Protein AF-A0A6N2UQU2-F1 (afdb_monomer_lite)

Secondary structure (DSSP, 8-state):
--HHHHHHHHHHHHHH---HHHHHHHHHHHHTS-HHHHHHHHHHHHHHHHHHHHHHHHHHHTT-

Foldseek 3Di:
DDPVLVVQLVVCCVVPVDDSLVSLVVVCVVVVHDSVVSVVVVVVVVVVVVVVVVVVVVVVVVVD

Structure (mmCIF, N/CA/C/O backbone):
data_AF-A0A6N2UQU2-F1
#
_entry.id   AF-A0A6N2UQU2-F1
#
loop_
_atom_site.group_PDB
_atom_site.id
_atom_site.type_symbol
_atom_site.label_atom_id
_atom_site.label_alt_id
_atom_site.label_comp_id
_atom_site.label_asym_id
_atom_site.label_entity_id
_atom_site.label_seq_id
_atom_site.pdbx_PDB_ins_code
_atom_site.Cartn_x
_atom_site.Cartn_y
_atom_site.Cartn_z
_atom_site.occupancy
_atom_site.B_iso_or_equiv
_atom_site.auth_seq_id
_atom_site.auth_comp_id
_atom_s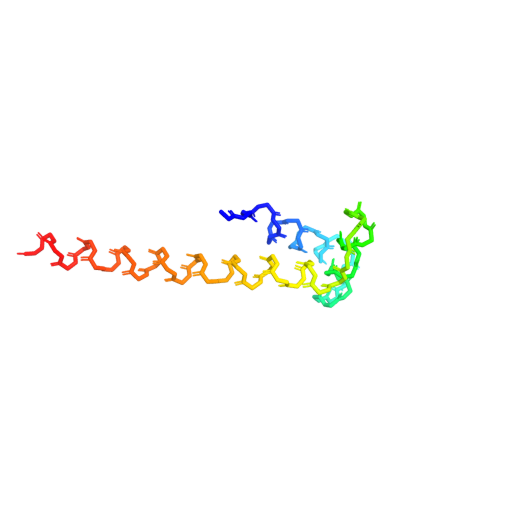ite.auth_asym_id
_atom_site.auth_atom_id
_atom_site.pdbx_PDB_model_num
ATOM 1 N N . MET A 1 1 ? -10.321 3.646 -2.966 1.00 54.88 1 MET A N 1
ATOM 2 C CA . MET A 1 1 ? -8.840 3.553 -3.021 1.00 54.88 1 MET A CA 1
ATOM 3 C C . MET A 1 1 ? -8.428 2.098 -3.163 1.00 54.88 1 MET A C 1
ATOM 5 O O . MET A 1 1 ? -9.168 1.219 -2.736 1.00 54.88 1 MET A O 1
ATOM 9 N N . ASN A 1 2 ? -7.330 1.855 -3.877 1.00 67.81 2 ASN A N 1
ATOM 10 C CA . ASN A 1 2 ? -7.080 0.598 -4.573 1.00 67.81 2 ASN A CA 1
ATOM 11 C C . ASN A 1 2 ? -6.473 -0.480 -3.650 1.00 67.81 2 ASN A C 1
ATOM 13 O O . ASN A 1 2 ? -5.259 -0.677 -3.641 1.00 67.81 2 ASN A O 1
ATOM 17 N N . LYS A 1 3 ? -7.330 -1.198 -2.903 1.00 73.31 3 LYS A N 1
ATOM 18 C CA . LYS A 1 3 ? -6.959 -2.337 -2.030 1.00 73.31 3 LYS A CA 1
ATOM 19 C C . LYS A 1 3 ? -6.039 -3.364 -2.711 1.00 73.31 3 LYS A C 1
ATOM 21 O O . LYS A 1 3 ? -5.244 -4.024 -2.046 1.00 73.31 3 LYS A O 1
ATOM 26 N N . TYR A 1 4 ? -6.122 -3.463 -4.038 1.00 84.00 4 TYR A N 1
ATOM 27 C CA . TYR A 1 4 ? -5.330 -4.386 -4.837 1.00 84.00 4 TYR A CA 1
ATOM 28 C C . TYR A 1 4 ? -3.846 -4.013 -4.867 1.00 84.00 4 TYR A C 1
ATOM 30 O O . TYR A 1 4 ? -3.015 -4.901 -4.987 1.00 84.00 4 TYR A O 1
ATOM 38 N N . VAL A 1 5 ? -3.479 -2.739 -4.684 1.00 85.50 5 VAL A N 1
ATOM 39 C CA . VAL A 1 5 ? -2.075 -2.298 -4.749 1.00 85.50 5 VAL A CA 1
ATOM 40 C C . VAL A 1 5 ? -1.247 -2.911 -3.625 1.00 85.50 5 VAL A C 1
ATOM 42 O O . VAL A 1 5 ? -0.190 -3.471 -3.890 1.00 85.50 5 VAL A O 1
ATOM 45 N N . THR A 1 6 ? -1.712 -2.869 -2.373 1.00 84.94 6 THR A N 1
ATOM 46 C CA . THR A 1 6 ? -0.964 -3.502 -1.273 1.00 84.94 6 THR A CA 1
ATOM 47 C C . THR A 1 6 ? -0.958 -5.022 -1.384 1.00 84.94 6 THR A C 1
ATOM 49 O O . THR A 1 6 ? 0.088 -5.617 -1.159 1.00 84.94 6 THR A O 1
ATOM 52 N N . GLN A 1 7 ? -2.064 -5.643 -1.803 1.00 89.00 7 GLN A N 1
ATOM 53 C CA . GLN A 1 7 ? -2.106 -7.094 -2.026 1.00 89.00 7 GLN A CA 1
ATOM 54 C C . GLN A 1 7 ? -1.116 -7.527 -3.113 1.00 89.00 7 GLN A C 1
ATOM 56 O O . GLN A 1 7 ? -0.380 -8.492 -2.929 1.00 89.00 7 GLN A O 1
ATOM 61 N N . LEU A 1 8 ? -1.054 -6.790 -4.223 1.00 90.81 8 LEU A N 1
ATOM 62 C CA . LEU A 1 8 ? -0.102 -7.043 -5.300 1.00 90.81 8 LEU A CA 1
ATOM 63 C C . LEU A 1 8 ? 1.337 -6.866 -4.819 1.00 90.81 8 LEU A C 1
ATOM 65 O O . LEU A 1 8 ? 2.154 -7.748 -5.057 1.00 90.81 8 LEU A O 1
ATOM 69 N N . LEU A 1 9 ? 1.642 -5.785 -4.093 1.00 91.56 9 LEU A N 1
ATOM 70 C CA . LEU A 1 9 ? 2.979 -5.566 -3.532 1.00 91.56 9 LEU A CA 1
ATOM 71 C C . LEU A 1 9 ? 3.391 -6.694 -2.578 1.00 91.56 9 LEU A C 1
ATOM 73 O O . LEU A 1 9 ? 4.505 -7.195 -2.689 1.00 91.56 9 LEU A O 1
ATOM 77 N N . GLU A 1 10 ? 2.496 -7.143 -1.695 1.00 91.50 10 GLU A N 1
ATOM 78 C CA . GLU A 1 10 ? 2.754 -8.274 -0.795 1.00 91.50 10 GLU A CA 1
ATOM 79 C C . GLU A 1 10 ? 3.003 -9.577 -1.568 1.00 91.50 10 GLU A C 1
ATOM 81 O O . GLU A 1 10 ? 3.901 -10.343 -1.219 1.00 91.50 10 GLU A O 1
ATOM 86 N N . VAL A 1 11 ? 2.234 -9.836 -2.631 1.00 94.25 11 VAL A N 1
ATOM 87 C CA . VAL A 1 11 ? 2.424 -11.013 -3.493 1.00 94.25 11 VAL A CA 1
ATOM 88 C C . VAL A 1 11 ? 3.764 -10.952 -4.222 1.00 94.25 11 VAL A C 1
ATOM 90 O O . VAL A 1 11 ? 4.464 -11.963 -4.262 1.00 94.25 11 VAL A O 1
ATOM 93 N N . ILE A 1 12 ? 4.139 -9.791 -4.768 1.00 91.81 12 ILE A N 1
ATOM 94 C CA . ILE A 1 12 ? 5.423 -9.592 -5.455 1.00 91.81 12 ILE A CA 1
ATOM 95 C C . ILE A 1 12 ? 6.563 -9.881 -4.482 1.00 91.81 12 ILE A C 1
ATOM 97 O O . ILE A 1 12 ? 7.371 -10.763 -4.746 1.00 91.81 12 ILE A O 1
ATOM 101 N N . GLN A 1 13 ? 6.564 -9.228 -3.318 1.00 93.50 13 GLN A N 1
ATOM 102 C CA . GLN A 1 13 ? 7.598 -9.399 -2.296 1.00 93.50 13 GLN A CA 1
ATOM 103 C C . GLN A 1 13 ? 7.735 -10.850 -1.834 1.00 93.50 13 GLN A C 1
ATOM 105 O O . GLN A 1 13 ? 8.847 -11.354 -1.713 1.00 93.50 13 GLN A O 1
ATOM 110 N N . LYS A 1 14 ? 6.615 -11.549 -1.609 1.00 94.94 14 LYS A N 1
ATOM 111 C CA . LYS A 1 14 ? 6.636 -12.963 -1.204 1.00 94.94 14 LYS A CA 1
ATOM 112 C C . LYS A 1 14 ? 7.190 -13.880 -2.289 1.00 94.94 14 LYS A C 1
ATOM 114 O O . LYS A 1 14 ? 7.861 -14.851 -1.963 1.00 94.94 14 LYS A O 1
ATOM 119 N N . LYS A 1 15 ? 6.885 -13.606 -3.561 1.00 94.06 15 LYS A N 1
ATOM 120 C CA . LYS A 1 15 ? 7.328 -14.444 -4.684 1.00 94.06 15 LYS A CA 1
ATOM 121 C C . LYS A 1 15 ? 8.785 -14.209 -5.060 1.00 94.06 15 LYS A C 1
ATOM 123 O O . LYS A 1 15 ? 9.459 -15.157 -5.439 1.00 94.06 15 LYS A O 1
ATOM 128 N N . THR A 1 16 ? 9.250 -12.965 -4.999 1.00 92.38 16 THR A N 1
ATOM 129 C CA . THR A 1 16 ? 10.582 -12.586 -5.488 1.00 92.38 16 THR A CA 1
ATOM 130 C C . THR A 1 16 ? 11.604 -12.406 -4.370 1.00 92.38 16 THR A C 1
ATOM 132 O O . THR A 1 16 ? 12.796 -12.356 -4.649 1.00 92.38 16 THR A O 1
ATOM 135 N N . GLY A 1 17 ? 11.161 -12.266 -3.116 1.00 93.31 17 GLY A N 1
ATOM 136 C CA . GLY A 1 17 ? 12.022 -11.900 -1.990 1.00 93.31 17 GLY A CA 1
ATOM 137 C C . GLY A 1 17 ? 12.536 -10.458 -2.052 1.00 93.31 17 GLY A C 1
ATOM 138 O O . GLY A 1 17 ? 13.404 -10.091 -1.263 1.00 93.31 17 GLY A O 1
ATOM 139 N N . CYS A 1 18 ? 12.040 -9.636 -2.985 1.00 93.38 18 CYS A N 1
ATOM 140 C CA . CYS A 1 18 ? 12.533 -8.276 -3.161 1.00 93.38 18 CYS A CA 1
ATOM 141 C C . CYS A 1 18 ? 12.016 -7.327 -2.074 1.00 93.38 18 CYS A C 1
ATOM 143 O O . CYS A 1 18 ? 10.959 -7.529 -1.470 1.00 93.38 18 CYS A O 1
ATOM 145 N N . ASP A 1 19 ? 12.736 -6.227 -1.866 1.00 95.19 19 ASP A N 1
ATOM 146 C CA . ASP A 1 19 ? 12.298 -5.173 -0.962 1.00 95.19 19 ASP A CA 1
ATOM 147 C C . ASP A 1 19 ? 11.082 -4.393 -1.512 1.00 95.19 19 ASP A C 1
ATOM 149 O O . ASP A 1 19 ? 10.585 -4.594 -2.623 1.00 95.19 19 ASP A O 1
ATOM 153 N N . THR A 1 20 ? 10.570 -3.474 -0.696 1.00 92.00 20 THR A N 1
ATOM 154 C CA . THR A 1 20 ? 9.417 -2.628 -1.033 1.00 92.00 20 THR A CA 1
ATOM 155 C C . THR A 1 20 ? 9.658 -1.685 -2.200 1.00 92.00 20 THR A C 1
ATOM 157 O O . THR A 1 20 ? 8.756 -1.509 -3.013 1.00 92.00 20 THR A O 1
ATOM 160 N N . SER A 1 21 ? 10.820 -1.049 -2.273 1.00 94.00 21 SER A N 1
ATOM 161 C CA . SER A 1 21 ? 11.138 -0.116 -3.352 1.00 94.00 21 SER A CA 1
ATOM 162 C C . SER A 1 21 ? 11.227 -0.862 -4.676 1.00 94.00 21 SER A C 1
ATOM 164 O O . SER A 1 21 ? 10.628 -0.429 -5.656 1.00 94.00 21 SER A O 1
ATOM 166 N N . SER A 1 22 ? 11.867 -2.032 -4.671 1.00 95.50 22 SER A N 1
ATOM 167 C CA . SER A 1 22 ? 11.936 -2.930 -5.825 1.00 95.50 22 SER A CA 1
ATOM 168 C C . SER A 1 22 ? 10.546 -3.401 -6.274 1.00 95.50 22 SER A C 1
ATOM 170 O O . SER A 1 22 ? 10.228 -3.334 -7.459 1.00 95.50 22 SER A O 1
ATOM 172 N N . ALA A 1 23 ? 9.669 -3.784 -5.339 1.00 95.44 23 ALA A N 1
ATOM 173 C CA . ALA A 1 23 ? 8.295 -4.180 -5.662 1.00 95.44 23 ALA A CA 1
ATOM 174 C C . ALA A 1 23 ? 7.455 -3.020 -6.230 1.00 95.44 23 ALA A C 1
ATOM 176 O O . ALA A 1 23 ? 6.664 -3.218 -7.151 1.00 95.44 23 ALA A O 1
ATOM 177 N N . VAL A 1 24 ? 7.620 -1.805 -5.695 1.00 94.44 24 VAL A N 1
ATOM 178 C CA . VAL A 1 24 ? 6.913 -0.609 -6.182 1.00 94.44 24 VAL A CA 1
ATOM 179 C C . VAL A 1 24 ? 7.411 -0.194 -7.563 1.00 94.44 24 VAL A C 1
ATOM 181 O O . VAL A 1 24 ? 6.587 0.151 -8.407 1.00 94.44 24 VAL A O 1
ATOM 184 N N . ARG A 1 25 ? 8.724 -0.263 -7.814 1.00 95.69 25 ARG A N 1
ATOM 185 C CA . ARG A 1 25 ? 9.299 -0.010 -9.139 1.00 95.69 25 ARG A CA 1
ATOM 186 C C . ARG A 1 25 ? 8.765 -0.994 -10.167 1.00 95.69 25 ARG A C 1
ATOM 188 O O . ARG A 1 25 ? 8.229 -0.566 -11.182 1.00 95.69 25 ARG A O 1
ATOM 195 N N . TRP A 1 26 ? 8.813 -2.289 -9.859 1.00 94.69 26 TRP A N 1
ATOM 196 C CA . TRP A 1 26 ? 8.261 -3.320 -10.735 1.00 94.69 26 TRP A CA 1
ATOM 197 C C . TRP A 1 26 ? 6.780 -3.065 -11.038 1.00 94.69 26 TRP A C 1
ATOM 199 O O . TRP A 1 26 ? 6.362 -3.101 -12.191 1.00 94.69 26 TRP A O 1
ATOM 209 N N . LEU A 1 27 ? 5.979 -2.728 -10.019 1.00 93.06 27 LEU A N 1
ATOM 210 C CA . LEU A 1 27 ? 4.567 -2.392 -10.213 1.00 93.06 27 LEU A CA 1
ATOM 211 C C . LEU A 1 27 ? 4.383 -1.166 -11.122 1.00 93.06 27 LEU A C 1
ATOM 213 O O . LEU A 1 27 ? 3.465 -1.154 -11.939 1.00 93.06 27 LEU A O 1
ATOM 217 N N . ALA A 1 28 ? 5.231 -0.146 -10.980 1.00 94.81 28 ALA A N 1
ATOM 218 C CA . ALA A 1 28 ? 5.195 1.049 -11.818 1.00 94.81 28 ALA A CA 1
ATOM 219 C C . ALA A 1 28 ? 5.488 0.716 -13.289 1.00 94.81 28 ALA A C 1
ATOM 221 O O . ALA A 1 28 ? 4.737 1.139 -14.167 1.00 94.81 28 ALA A O 1
ATOM 222 N N . GLU A 1 29 ? 6.514 -0.103 -13.536 1.00 95.62 29 GLU A N 1
ATOM 223 C CA . GLU A 1 29 ? 6.885 -0.588 -14.870 1.00 95.62 29 GLU A CA 1
ATOM 224 C C . GLU A 1 29 ? 5.744 -1.382 -15.518 1.00 95.62 29 GLU A C 1
ATOM 226 O O . GLU A 1 29 ? 5.346 -1.078 -16.639 1.00 95.62 29 GLU A O 1
ATOM 231 N N . GLN A 1 30 ? 5.158 -2.347 -14.798 1.00 93.62 30 GLN A N 1
ATOM 232 C CA . GLN A 1 30 ? 4.057 -3.162 -15.328 1.00 93.62 30 GLN A CA 1
ATOM 233 C C . GLN A 1 30 ? 2.783 -2.353 -15.592 1.00 93.62 30 GLN A C 1
ATOM 235 O O . GLN A 1 30 ? 2.035 -2.654 -16.518 1.00 93.62 30 GLN A O 1
ATOM 240 N N . ALA A 1 31 ? 2.518 -1.334 -14.774 1.00 92.19 31 ALA A N 1
ATOM 241 C CA . ALA A 1 31 ? 1.351 -0.474 -14.931 1.00 92.19 31 ALA A CA 1
ATOM 242 C C . ALA A 1 31 ? 1.566 0.668 -15.942 1.00 92.19 31 ALA A C 1
ATOM 244 O O . ALA A 1 31 ? 0.623 1.415 -16.200 1.00 92.19 31 ALA A O 1
ATOM 245 N N . GLY A 1 32 ? 2.775 0.834 -16.493 1.00 96.69 32 GLY A N 1
ATOM 246 C CA . GLY A 1 32 ? 3.096 1.926 -17.416 1.00 96.69 32 GLY A CA 1
ATOM 247 C C . GLY A 1 32 ? 2.988 3.313 -16.774 1.00 96.69 32 GLY A C 1
ATOM 248 O O . GLY A 1 32 ? 2.593 4.274 -17.433 1.00 96.69 32 GLY A O 1
ATOM 249 N N . VAL A 1 33 ? 3.292 3.429 -15.477 1.00 95.62 33 VAL A N 1
ATOM 250 C CA . VAL A 1 33 ? 3.203 4.686 -14.715 1.00 95.62 33 VAL A CA 1
ATOM 251 C C . VAL A 1 33 ? 4.543 5.060 -14.093 1.00 95.62 33 VAL A C 1
ATOM 253 O O . VAL A 1 33 ? 5.448 4.244 -13.960 1.00 95.62 33 VAL A O 1
ATOM 256 N N . SER A 1 34 ? 4.667 6.311 -13.646 1.00 97.00 34 SER A N 1
ATOM 257 C CA . SER A 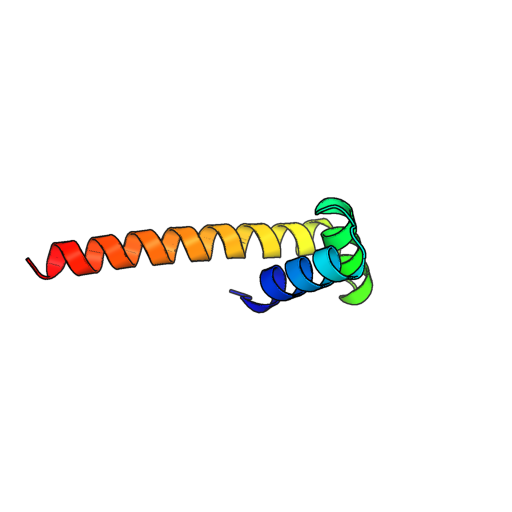1 34 ? 5.846 6.732 -12.886 1.00 97.00 34 SER A CA 1
ATOM 258 C C . SER A 1 34 ? 5.940 6.019 -11.528 1.00 97.00 34 SER A C 1
ATOM 260 O O . SER A 1 34 ? 4.918 5.774 -10.876 1.00 97.00 34 SER A O 1
ATOM 262 N N . GLU A 1 35 ? 7.162 5.783 -11.033 1.00 95.00 35 GLU A N 1
ATOM 263 C CA . GLU A 1 35 ? 7.383 5.263 -9.672 1.00 95.00 35 GLU A CA 1
ATOM 264 C C . GLU A 1 35 ? 6.684 6.125 -8.610 1.00 95.00 35 GLU A C 1
ATOM 266 O O . GLU A 1 35 ? 6.131 5.604 -7.641 1.00 95.00 35 GLU A O 1
ATOM 271 N N . ARG A 1 36 ? 6.637 7.450 -8.811 1.00 96.50 36 ARG A N 1
ATOM 272 C CA . ARG A 1 36 ? 5.929 8.380 -7.922 1.00 96.50 36 ARG A CA 1
ATOM 273 C C . ARG A 1 36 ? 4.435 8.066 -7.846 1.00 96.50 36 ARG A C 1
ATOM 275 O O . ARG A 1 36 ? 3.862 8.094 -6.759 1.00 96.50 36 ARG A O 1
ATOM 282 N N . THR A 1 37 ? 3.808 7.746 -8.976 1.00 94.62 37 THR A N 1
ATOM 283 C CA . THR A 1 37 ? 2.395 7.348 -9.033 1.00 94.62 37 THR A CA 1
ATOM 284 C C . THR A 1 37 ? 2.161 6.054 -8.251 1.00 94.62 37 THR A C 1
ATOM 286 O O . THR A 1 37 ? 1.252 6.000 -7.422 1.00 94.62 37 THR A O 1
ATOM 289 N N . ALA A 1 38 ? 3.011 5.042 -8.440 1.00 93.31 38 ALA A N 1
ATOM 290 C CA . ALA A 1 38 ? 2.902 3.775 -7.716 1.00 93.31 38 ALA A CA 1
ATOM 291 C C . ALA A 1 38 ? 3.131 3.946 -6.199 1.00 93.31 38 ALA A C 1
ATOM 293 O O . ALA A 1 38 ? 2.392 3.391 -5.378 1.00 93.31 38 ALA A O 1
ATOM 294 N N . TRP A 1 39 ? 4.093 4.786 -5.802 1.00 94.81 39 TRP A N 1
ATOM 295 C CA . TRP A 1 39 ? 4.297 5.162 -4.401 1.00 94.81 39 TRP A CA 1
ATOM 296 C C . TRP A 1 39 ? 3.083 5.877 -3.808 1.00 94.81 39 TRP A C 1
ATOM 298 O O . TRP A 1 39 ? 2.678 5.553 -2.689 1.00 94.81 39 TRP A O 1
ATOM 308 N N . ASN A 1 40 ? 2.464 6.794 -4.554 1.00 93.88 40 ASN A N 1
ATOM 309 C CA . ASN A 1 40 ? 1.246 7.475 -4.119 1.00 93.88 40 ASN A CA 1
ATOM 310 C C . ASN A 1 40 ? 0.109 6.482 -3.863 1.00 93.88 40 ASN A C 1
ATOM 312 O O . ASN A 1 40 ? -0.566 6.592 -2.840 1.00 93.88 40 ASN A O 1
ATOM 316 N N . TRP A 1 41 ? -0.069 5.474 -4.722 1.00 92.69 41 TRP A N 1
ATOM 317 C CA . TRP A 1 41 ? -1.067 4.425 -4.492 1.00 92.69 41 TRP A CA 1
ATOM 318 C C . TRP A 1 41 ? -0.827 3.672 -3.181 1.00 92.69 41 TRP A C 1
ATOM 320 O O . TRP A 1 41 ? -1.759 3.462 -2.404 1.00 92.69 41 TRP A O 1
ATOM 330 N N . LYS A 1 42 ? 0.430 3.321 -2.888 1.00 90.19 42 LYS A N 1
ATOM 331 C CA . LYS A 1 42 ? 0.792 2.672 -1.622 1.00 90.19 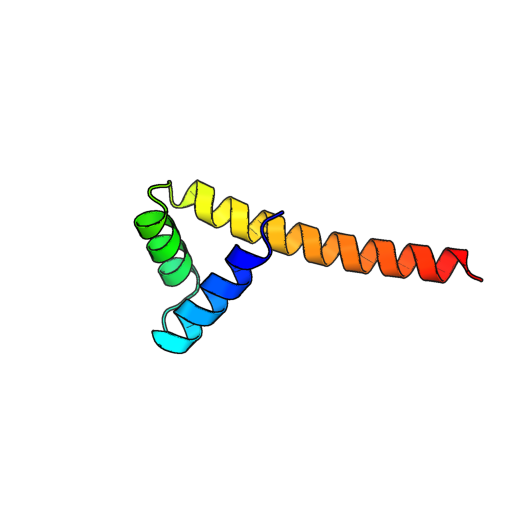42 LYS A CA 1
ATOM 332 C C . LYS A 1 42 ? 0.491 3.564 -0.410 1.00 90.19 42 LYS A C 1
ATOM 334 O O . LYS A 1 42 ? 0.005 3.068 0.607 1.00 90.19 42 LYS A O 1
ATOM 339 N N . GLN A 1 43 ? 0.781 4.864 -0.487 1.00 91.50 43 GLN A N 1
ATOM 340 C CA . GLN A 1 43 ? 0.501 5.798 0.613 1.00 91.50 43 GLN A CA 1
ATOM 341 C C . GLN A 1 43 ? -1.002 6.004 0.823 1.00 91.50 43 GLN A C 1
ATOM 343 O O . GLN A 1 43 ? -1.465 5.986 1.962 1.00 91.50 43 GLN A O 1
ATOM 348 N N . GLN A 1 44 ? -1.777 6.121 -0.256 1.00 90.94 44 GLN A N 1
ATOM 349 C CA . GLN A 1 44 ? -3.237 6.208 -0.179 1.00 90.94 44 GLN A CA 1
ATOM 350 C C . GLN A 1 44 ? -3.851 4.990 0.517 1.00 90.94 44 GLN A C 1
ATOM 352 O O . GLN A 1 44 ? -4.767 5.135 1.320 1.00 90.94 44 GLN A O 1
ATOM 357 N N . GLU A 1 45 ? -3.321 3.794 0.269 1.00 90.38 45 GLU A N 1
ATOM 358 C CA . GLU A 1 45 ? -3.802 2.576 0.920 1.00 90.38 45 GLU A CA 1
ATOM 359 C C . GLU A 1 45 ? -3.455 2.524 2.419 1.00 90.38 45 GLU A C 1
ATOM 361 O O . GLU A 1 45 ? -4.279 2.099 3.232 1.00 90.38 45 GLU A O 1
ATOM 366 N N . LYS A 1 46 ? -2.280 3.032 2.825 1.00 88.94 46 LYS A N 1
ATOM 367 C CA . LYS A 1 46 ? -1.953 3.221 4.251 1.00 88.94 46 LYS A CA 1
ATOM 368 C C . LYS A 1 46 ? -2.928 4.179 4.932 1.00 88.94 46 LYS A C 1
ATOM 370 O O . LYS A 1 46 ? -3.414 3.875 6.021 1.00 88.94 46 LYS A O 1
ATOM 375 N N . LEU A 1 47 ? -3.220 5.308 4.286 1.00 91.88 47 LEU A N 1
ATOM 376 C CA . LEU A 1 47 ? -4.178 6.289 4.791 1.00 91.88 47 LEU A CA 1
ATOM 377 C C . LEU A 1 47 ? -5.577 5.682 4.894 1.00 91.88 47 LEU A C 1
ATOM 379 O O . LEU A 1 47 ? -6.190 5.793 5.948 1.00 91.88 47 LEU A O 1
ATOM 383 N N . ARG A 1 48 ? -6.038 4.947 3.871 1.00 90.19 48 ARG A N 1
ATOM 384 C CA . ARG A 1 48 ? -7.328 4.239 3.895 1.00 90.19 48 ARG A CA 1
ATOM 385 C C . ARG A 1 48 ? -7.452 3.333 5.122 1.00 90.19 48 ARG A C 1
ATOM 387 O O . ARG A 1 48 ? -8.430 3.449 5.851 1.00 90.19 48 ARG A O 1
ATOM 394 N N . LYS A 1 49 ? -6.455 2.477 5.384 1.00 89.62 49 LYS A N 1
ATOM 395 C CA . LYS A 1 49 ? -6.462 1.568 6.547 1.00 89.62 49 LYS A CA 1
ATOM 396 C C . LYS A 1 49 ? -6.519 2.328 7.877 1.00 89.62 49 LYS A C 1
ATOM 398 O O . LYS A 1 49 ? -7.245 1.925 8.784 1.00 89.62 49 LYS A O 1
ATOM 403 N N . ALA A 1 50 ? -5.769 3.425 7.999 1.00 93.88 50 ALA A N 1
ATOM 404 C CA . ALA A 1 50 ? -5.798 4.267 9.194 1.00 93.88 50 ALA A CA 1
ATOM 405 C C . ALA A 1 50 ? -7.166 4.943 9.380 1.00 93.88 50 ALA A C 1
ATOM 407 O O . ALA A 1 50 ? -7.713 4.934 10.483 1.00 93.88 50 ALA A O 1
ATOM 408 N N . THR A 1 51 ? -7.745 5.469 8.300 1.00 94.62 51 THR A N 1
ATOM 409 C CA . THR A 1 51 ? -9.083 6.064 8.297 1.00 94.62 51 THR A CA 1
ATOM 410 C C . THR A 1 51 ? -10.141 5.043 8.702 1.00 94.62 51 THR A C 1
ATOM 412 O O . THR A 1 51 ? -10.929 5.330 9.594 1.00 94.62 51 THR A O 1
ATOM 415 N N . GLU A 1 52 ? -10.132 3.839 8.129 1.00 94.31 52 GLU A N 1
ATOM 416 C CA . GLU A 1 52 ? -11.089 2.776 8.473 1.00 94.31 52 GLU A CA 1
ATOM 417 C C . GLU A 1 52 ? -11.017 2.383 9.945 1.00 94.31 52 GLU A C 1
ATOM 419 O O . GLU A 1 52 ? -12.048 2.288 10.609 1.00 94.31 52 GLU A O 1
ATOM 424 N N . LYS A 1 53 ? -9.803 2.232 10.485 1.00 96.25 53 LYS A N 1
ATOM 425 C CA . LYS A 1 53 ? -9.606 1.957 11.911 1.00 96.25 53 LYS A CA 1
ATOM 426 C C . LYS A 1 53 ? -10.181 3.074 12.786 1.00 96.25 53 LYS A C 1
ATOM 428 O O . LYS A 1 53 ? -10.867 2.795 13.768 1.00 96.25 53 LYS A O 1
ATOM 433 N N . ASN A 1 54 ? -9.904 4.330 12.439 1.00 97.25 54 ASN A N 1
ATOM 434 C CA . ASN A 1 54 ? -10.365 5.480 13.214 1.00 97.25 54 ASN A CA 1
ATOM 435 C C . ASN A 1 54 ? -11.887 5.637 13.155 1.00 97.25 54 ASN A C 1
ATOM 437 O O . ASN A 1 54 ? -12.506 5.862 14.191 1.00 97.25 54 ASN A O 1
ATOM 441 N N . LEU A 1 55 ? -12.486 5.477 11.974 1.00 97.62 55 LEU A N 1
ATOM 442 C CA . LEU A 1 55 ? -13.937 5.524 11.797 1.00 97.62 55 LEU A CA 1
ATOM 443 C C . LEU A 1 55 ? -14.632 4.385 12.545 1.00 97.62 55 LEU A C 1
ATOM 445 O O . LEU A 1 55 ? -15.647 4.627 13.187 1.00 97.62 55 LEU A O 1
ATOM 449 N N . GLY A 1 56 ? -14.065 3.175 12.527 1.00 97.38 56 GLY A N 1
ATOM 450 C CA . GLY A 1 56 ? -14.571 2.054 13.321 1.00 97.38 56 GLY A CA 1
ATOM 451 C C . GLY A 1 56 ? -14.571 2.365 14.817 1.00 97.38 56 GLY A C 1
ATOM 452 O O . GLY A 1 56 ? -15.572 2.142 15.489 1.00 97.38 56 GLY A O 1
ATOM 453 N N . ARG A 1 57 ? -13.490 2.966 15.332 1.00 97.44 57 ARG A N 1
ATOM 454 C CA . ARG A 1 57 ? -13.429 3.407 16.734 1.00 97.44 57 ARG A CA 1
ATOM 455 C C . ARG A 1 57 ? -14.511 4.441 17.061 1.00 97.44 57 ARG A C 1
ATOM 457 O O . ARG A 1 57 ? -15.187 4.289 18.070 1.00 97.44 57 ARG A O 1
ATOM 464 N N . ILE A 1 58 ? -14.690 5.451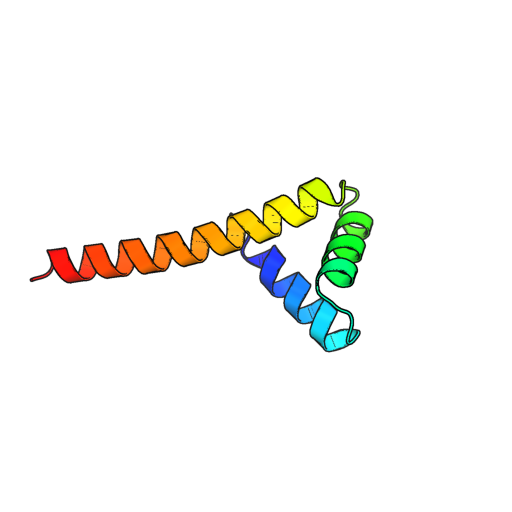 16.207 1.00 97.62 58 ILE A N 1
ATOM 465 C CA . ILE A 1 58 ? -15.72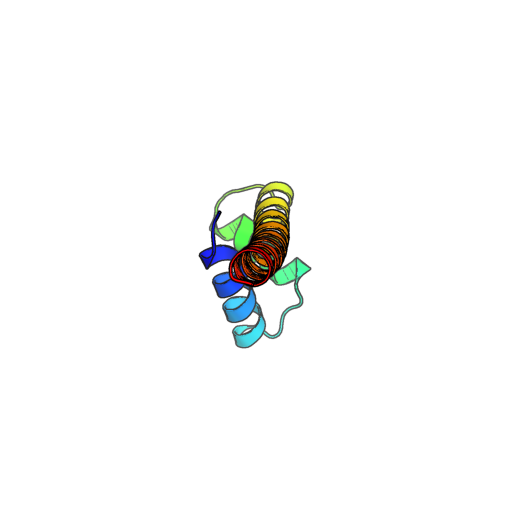4 6.484 16.392 1.00 97.62 58 ILE A CA 1
ATOM 466 C C . ILE A 1 58 ? -17.122 5.853 16.389 1.00 97.62 58 ILE A C 1
ATOM 468 O O . ILE A 1 58 ? -17.941 6.169 17.243 1.00 97.62 58 ILE A O 1
ATOM 472 N N . ALA A 1 59 ? -17.395 4.931 15.463 1.00 97.62 59 ALA A N 1
ATOM 473 C CA . ALA A 1 59 ? -18.682 4.246 15.392 1.00 97.62 59 ALA A CA 1
ATOM 474 C C . ALA A 1 59 ? -18.989 3.436 16.664 1.00 97.62 59 ALA A C 1
ATOM 476 O O . ALA A 1 59 ? -20.133 3.422 17.106 1.00 97.62 59 ALA A O 1
ATOM 477 N N . GLU A 1 60 ? -17.989 2.789 17.270 1.00 97.31 60 GLU A N 1
ATOM 478 C CA . GLU A 1 60 ? -18.154 2.075 18.544 1.00 97.31 60 GLU A CA 1
ATOM 479 C C . GLU A 1 60 ? -18.351 3.022 19.736 1.00 97.31 60 GLU A C 1
ATOM 481 O O . GLU A 1 60 ? -19.121 2.709 20.640 1.00 97.31 60 GLU A O 1
ATOM 486 N N . GLU A 1 61 ? -17.693 4.185 19.745 1.00 96.75 61 GLU A N 1
ATOM 487 C CA . GLU A 1 61 ? -17.916 5.221 20.764 1.00 96.75 61 GLU A CA 1
ATOM 488 C C . GLU A 1 61 ? -19.344 5.779 20.701 1.00 96.75 61 GLU A C 1
ATOM 490 O O . GLU A 1 61 ? -19.953 5.975 21.745 1.00 96.75 61 GLU A O 1
ATOM 495 N N . LEU A 1 62 ? -19.898 5.961 19.498 1.00 96.12 62 LEU A N 1
ATOM 496 C CA . LEU A 1 62 ? -21.261 6.467 19.289 1.00 96.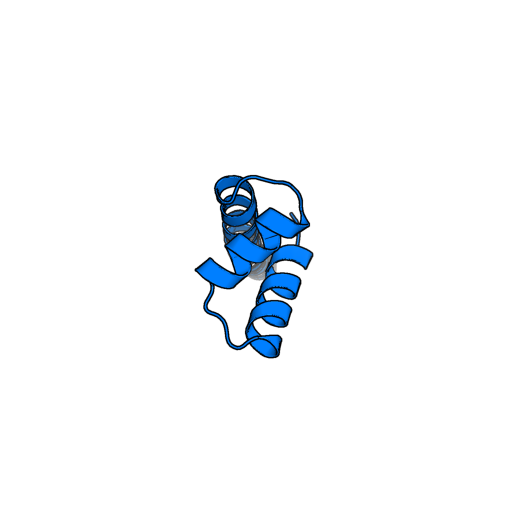12 62 LEU A CA 1
ATOM 497 C C . LEU A 1 62 ? -22.375 5.460 19.626 1.00 96.12 62 LEU A C 1
ATOM 499 O O . LEU A 1 62 ? -23.536 5.852 19.698 1.00 96.12 62 LEU A O 1
ATOM 503 N N . LYS A 1 63 ? -22.057 4.169 19.784 1.00 93.00 63 LYS A N 1
ATOM 504 C CA . LYS A 1 63 ? -23.027 3.138 20.199 1.00 93.00 63 LYS A CA 1
ATOM 505 C C . LYS A 1 63 ? -23.236 3.073 21.715 1.00 93.00 63 LYS A C 1
ATOM 507 O O . LYS A 1 63 ? -24.154 2.379 22.148 1.00 93.00 63 LYS A O 1
ATOM 512 N N . LYS A 1 64 ? -22.350 3.696 22.493 1.00 72.12 64 LYS A N 1
ATOM 513 C CA . LYS A 1 64 ? -22.441 3.773 23.956 1.00 72.12 64 LYS A CA 1
ATOM 514 C C . LYS A 1 64 ? -23.381 4.892 24.375 1.00 72.12 64 LYS A C 1
ATOM 516 O O . LYS A 1 64 ? -24.063 4.683 25.399 1.00 72.12 64 LYS A O 1
#

Sequence (64 aa):
MNKYVTQLLEVIQKKTGCDTSSAVRWLAEQAGVSERTAWNWKQQEKLRKATEKNLGRIAEELKK

Radius of gyration: 14.94 Å; chains: 1; bounding box: 36×23×41 Å

pLDDT: mean 91.88, std 7.3, range [54.88, 97.62]

Organism: NCBI:txid239935